Protein AF-A0A536SRL5-F1 (afdb_monomer_lite)

pLDDT: mean 88.21, std 12.89, range [42.03, 98.06]

Secondary structure (DSSP, 8-state):
---------S--EEEEEE----TTHHHHHS-GGGTTTS--PPPP-TTSGGGSSGGGT-HHHHHHHHHHHT-SEEEEE--GGGT-

Sequence (84 aa):
MDGLGRGIDGIIISADSHVMEPVDLWKKGVPEKYREAVPLFPPHKLGEGFQRREGGSDPNARIREMEVDGLSAEVLYPTLLLGL

Structure (mmCIF, N/CA/C/O backbone):
data_AF-A0A536SRL5-F1
#
_entry.id   AF-A0A536SRL5-F1
#
loop_
_atom_site.group_PDB
_atom_site.id
_atom_site.type_symbol
_atom_site.label_atom_id
_atom_site.label_alt_id
_atom_site.label_comp_id
_atom_site.label_asym_id
_atom_site.label_entity_id
_atom_site.label_seq_id
_atom_site.pdbx_PDB_ins_code
_atom_site.Cartn_x
_atom_site.Cartn_y
_atom_site.Cartn_z
_atom_site.occupancy
_atom_site.B_iso_or_equiv
_atom_site.auth_seq_id
_atom_site.auth_comp_id
_atom_site.auth_asym_id
_atom_site.auth_atom_id
_atom_site.pdbx_PDB_model_num
ATOM 1 N N . MET A 1 1 ? 35.227 -8.491 -21.873 1.00 42.03 1 MET A N 1
ATOM 2 C CA . MET A 1 1 ? 34.929 -8.063 -20.490 1.00 42.03 1 MET A CA 1
ATOM 3 C C . MET A 1 1 ? 33.436 -7.839 -20.473 1.00 42.03 1 MET A C 1
ATOM 5 O O . MET A 1 1 ? 32.983 -6.760 -20.826 1.00 42.03 1 MET A O 1
ATOM 9 N N . ASP A 1 2 ? 32.678 -8.890 -20.180 1.00 45.44 2 ASP A N 1
ATOM 10 C CA . ASP A 1 2 ? 31.257 -8.943 -20.525 1.00 45.44 2 ASP A CA 1
ATOM 11 C C . ASP A 1 2 ? 30.497 -9.090 -19.204 1.00 45.44 2 ASP A C 1
ATOM 13 O O . ASP A 1 2 ? 30.150 -10.184 -18.774 1.00 45.44 2 ASP A O 1
ATOM 17 N N . GLY A 1 3 ? 30.403 -7.968 -18.484 1.00 48.22 3 GLY A N 1
ATOM 18 C CA . GLY A 1 3 ? 29.943 -7.887 -17.091 1.00 48.22 3 GLY A CA 1
ATOM 19 C C . GLY A 1 3 ? 28.639 -7.116 -16.891 1.00 48.22 3 GLY A C 1
ATOM 20 O O . GLY A 1 3 ? 28.334 -6.730 -15.769 1.00 48.22 3 GLY A O 1
ATOM 21 N N . LEU A 1 4 ? 27.873 -6.865 -17.952 1.00 55.59 4 LEU A N 1
ATOM 22 C CA . LEU A 1 4 ? 26.522 -6.318 -17.842 1.00 55.59 4 LEU A CA 1
ATOM 23 C C . LEU A 1 4 ? 25.554 -7.460 -18.121 1.00 55.59 4 LEU A C 1
ATOM 25 O O . LEU A 1 4 ? 25.369 -7.857 -19.271 1.00 55.59 4 LEU A O 1
ATOM 29 N N . GLY A 1 5 ? 24.987 -8.025 -17.053 1.00 49.59 5 GLY A N 1
ATOM 30 C CA . GLY A 1 5 ? 23.847 -8.924 -17.167 1.00 49.59 5 GLY A CA 1
ATOM 31 C C . GLY A 1 5 ? 22.803 -8.247 -18.045 1.00 49.59 5 GLY A C 1
ATOM 32 O O . GLY A 1 5 ? 22.383 -7.128 -17.760 1.00 49.59 5 GLY A O 1
ATOM 33 N N . ARG A 1 6 ? 22.470 -8.886 -19.165 1.00 59.69 6 ARG A N 1
ATOM 34 C CA . ARG A 1 6 ? 21.468 -8.402 -20.110 1.00 59.69 6 ARG A CA 1
ATOM 35 C C . ARG A 1 6 ? 20.180 -8.190 -19.311 1.00 59.69 6 ARG A C 1
ATOM 37 O O . ARG A 1 6 ? 19.664 -9.155 -18.749 1.00 59.69 6 ARG A O 1
ATOM 44 N N . GLY A 1 7 ? 19.727 -6.939 -19.191 1.00 61.72 7 GLY A N 1
ATOM 45 C CA . GLY A 1 7 ? 18.413 -6.640 -18.625 1.00 61.72 7 GLY A CA 1
ATOM 46 C C . GLY A 1 7 ? 17.365 -7.511 -19.316 1.00 61.72 7 GLY A C 1
ATOM 47 O O . GLY A 1 7 ? 17.549 -7.900 -20.472 1.00 61.72 7 GLY A O 1
ATOM 48 N N . ILE A 1 8 ? 16.317 -7.899 -18.593 1.00 70.81 8 ILE A N 1
ATOM 49 C CA . ILE A 1 8 ? 15.266 -8.727 -19.181 1.00 70.81 8 ILE A CA 1
ATOM 50 C C . ILE A 1 8 ? 14.586 -7.901 -20.280 1.00 70.81 8 ILE A C 1
ATOM 52 O O . ILE A 1 8 ? 13.848 -6.966 -19.989 1.00 70.81 8 ILE A O 1
ATOM 56 N N . ASP A 1 9 ? 14.841 -8.250 -21.541 1.00 72.50 9 ASP A N 1
ATOM 57 C CA . ASP A 1 9 ? 14.099 -7.739 -22.695 1.00 72.50 9 ASP A CA 1
ATOM 58 C C . ASP A 1 9 ? 12.713 -8.414 -22.697 1.00 72.50 9 ASP A C 1
ATOM 60 O O . ASP A 1 9 ? 12.512 -9.448 -23.339 1.00 72.50 9 ASP A O 1
ATOM 64 N N . GLY A 1 10 ? 11.762 -7.897 -21.912 1.00 82.50 10 GLY A N 1
ATOM 65 C CA . GLY A 1 10 ? 10.428 -8.493 -21.821 1.00 82.50 10 GLY A CA 1
ATOM 66 C C . GLY A 1 10 ? 9.492 -7.880 -20.780 1.00 82.50 10 GLY A C 1
ATOM 67 O O . GLY A 1 10 ? 9.849 -6.965 -20.045 1.00 82.50 10 GLY A O 1
ATOM 68 N N . ILE A 1 11 ? 8.266 -8.411 -20.734 1.00 93.75 11 ILE A N 1
ATOM 69 C CA . ILE A 1 11 ? 7.251 -8.052 -19.736 1.00 93.75 11 ILE A CA 1
ATOM 70 C C . ILE A 1 11 ? 7.661 -8.649 -18.387 1.00 93.75 11 ILE A C 1
ATOM 72 O O . ILE A 1 11 ? 7.753 -9.871 -18.257 1.00 93.75 11 ILE A O 1
ATOM 76 N N . ILE A 1 12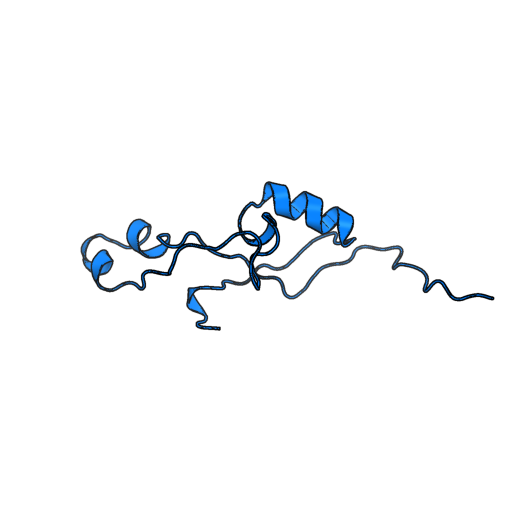 ? 7.859 -7.797 -17.381 1.00 95.38 12 ILE A N 1
ATOM 77 C CA . ILE A 1 12 ? 8.121 -8.210 -15.997 1.00 95.38 12 ILE A CA 1
ATOM 78 C C . ILE A 1 12 ? 6.885 -7.906 -15.157 1.00 95.38 12 ILE A C 1
ATOM 80 O O . ILE A 1 12 ? 6.387 -6.781 -15.155 1.00 95.38 12 ILE A O 1
ATOM 84 N N . ILE A 1 13 ? 6.393 -8.906 -14.428 1.00 96.75 13 ILE A N 1
ATOM 85 C CA . ILE A 1 13 ? 5.265 -8.754 -13.508 1.00 96.75 13 ILE A CA 1
ATOM 86 C C . ILE A 1 13 ? 5.756 -9.079 -12.101 1.00 96.75 13 ILE A C 1
ATOM 88 O O . ILE A 1 13 ? 6.215 -10.198 -11.863 1.00 96.75 13 ILE A O 1
ATOM 92 N N . SER A 1 14 ? 5.649 -8.128 -11.170 1.00 97.12 14 SER A N 1
ATOM 93 C CA . SER A 1 14 ? 5.871 -8.427 -9.753 1.00 97.12 14 SER A CA 1
ATOM 94 C C . SER A 1 14 ? 4.693 -9.237 -9.223 1.00 97.12 14 SER A C 1
ATOM 96 O O . SER A 1 14 ? 3.545 -8.790 -9.274 1.00 97.12 14 SER A O 1
ATOM 98 N N . ALA A 1 15 ? 4.973 -10.439 -8.726 1.00 97.94 15 ALA A N 1
ATOM 99 C CA . ALA A 1 15 ? 3.960 -11.301 -8.122 1.00 97.94 15 ALA A CA 1
ATOM 100 C C . ALA A 1 15 ? 3.650 -10.926 -6.664 1.00 97.94 15 ALA A C 1
ATOM 102 O O . ALA A 1 15 ? 2.662 -11.418 -6.119 1.00 97.94 15 ALA A O 1
ATOM 103 N N . ASP A 1 16 ? 4.487 -10.091 -6.048 1.00 96.88 16 ASP A N 1
ATOM 104 C CA . ASP A 1 16 ? 4.369 -9.712 -4.646 1.00 96.88 16 ASP A CA 1
ATOM 105 C C . ASP A 1 16 ? 4.861 -8.281 -4.427 1.00 96.88 16 ASP A C 1
ATOM 107 O O . ASP A 1 16 ? 6.060 -8.000 -4.389 1.00 96.88 16 ASP A O 1
ATOM 111 N N . SER A 1 17 ? 3.901 -7.372 -4.314 1.00 95.81 17 SER A N 1
ATOM 112 C CA . SER A 1 17 ? 4.119 -5.995 -3.910 1.00 95.81 17 SER A CA 1
ATOM 113 C C . SER A 1 17 ? 3.037 -5.602 -2.907 1.00 95.81 17 SER A C 1
ATOM 115 O O . SER A 1 17 ? 1.957 -6.186 -2.868 1.00 95.81 17 SER A O 1
ATOM 117 N N . HIS A 1 18 ? 3.297 -4.572 -2.109 1.00 95.06 18 HIS A N 1
ATOM 118 C CA . HIS A 1 18 ? 2.381 -4.129 -1.062 1.00 95.06 18 HIS A CA 1
ATOM 119 C C . HIS A 1 18 ? 1.948 -2.677 -1.259 1.00 95.06 18 HIS A C 1
ATOM 121 O O . HIS A 1 18 ? 2.656 -1.878 -1.882 1.00 95.06 18 HIS A O 1
ATOM 127 N N . VAL A 1 19 ? 0.773 -2.345 -0.722 1.00 94.31 19 VAL A N 1
ATOM 128 C CA . VAL A 1 19 ? 0.271 -0.972 -0.612 1.00 94.31 19 VAL A CA 1
ATOM 129 C C . VAL A 1 19 ? 0.070 -0.614 0.852 1.00 94.31 19 VAL A C 1
ATOM 131 O O . VAL A 1 19 ? -0.463 -1.397 1.638 1.00 94.31 19 VAL A O 1
ATOM 134 N N . MET A 1 20 ? 0.493 0.588 1.213 1.00 93.12 20 MET A N 1
ATOM 135 C CA . MET A 1 20 ? 0.308 1.152 2.538 1.00 93.12 20 MET A CA 1
ATOM 136 C C . MET A 1 20 ? -1.011 1.913 2.563 1.00 93.12 20 MET A C 1
ATOM 138 O O . MET A 1 20 ? -1.149 2.989 1.980 1.00 93.12 20 MET A O 1
ATOM 142 N N . GLU A 1 21 ? -2.004 1.336 3.223 1.00 93.38 21 GLU A N 1
ATOM 143 C CA . GLU A 1 21 ? -3.359 1.867 3.239 1.00 93.38 21 GLU A CA 1
ATOM 144 C C . GLU A 1 21 ? -3.444 3.182 4.028 1.00 93.38 21 GLU A C 1
ATOM 146 O O . GLU A 1 21 ? -2.643 3.414 4.937 1.00 93.38 21 GLU A O 1
ATOM 151 N N . PRO A 1 22 ? -4.435 4.050 3.763 1.00 92.12 22 PRO A N 1
ATOM 152 C CA . PRO A 1 22 ? -4.705 5.184 4.635 1.00 92.12 22 PRO A CA 1
ATOM 153 C C . PRO A 1 22 ? -4.893 4.725 6.085 1.00 92.12 22 PRO A C 1
ATOM 155 O O . PRO A 1 22 ? -5.638 3.786 6.362 1.00 92.12 22 PRO A O 1
ATOM 158 N N . VAL A 1 23 ? -4.247 5.415 7.024 1.00 91.75 23 VAL A N 1
ATOM 159 C CA . VAL A 1 23 ? -4.202 5.013 8.444 1.00 91.75 23 VAL A CA 1
ATOM 160 C C . VAL A 1 23 ? -5.575 4.988 9.127 1.00 91.75 23 VAL A C 1
ATOM 162 O O . VAL A 1 23 ? -5.747 4.373 10.178 1.00 91.75 23 VAL A O 1
ATOM 165 N N . ASP A 1 24 ? -6.560 5.644 8.514 1.00 92.12 24 ASP A N 1
ATOM 166 C CA . ASP A 1 24 ? -7.945 5.740 8.960 1.00 92.12 24 ASP A CA 1
ATOM 167 C C . ASP A 1 24 ? -8.944 5.017 8.039 1.00 92.12 24 ASP A C 1
ATOM 169 O O . ASP A 1 24 ? -10.158 5.157 8.230 1.00 92.12 24 ASP A O 1
ATOM 173 N N . LEU A 1 25 ? -8.460 4.220 7.075 1.00 94.06 25 LEU A N 1
ATOM 174 C CA . LEU A 1 25 ? -9.284 3.524 6.080 1.00 94.06 25 LEU A CA 1
ATOM 175 C 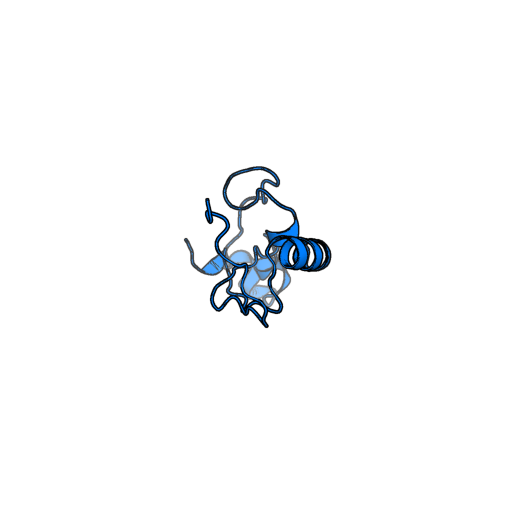C . LEU A 1 25 ? -10.426 2.740 6.739 1.00 94.06 25 LEU A C 1
ATOM 177 O O . LEU A 1 25 ? -11.581 2.869 6.339 1.00 94.06 25 LEU A O 1
ATOM 181 N N . TRP A 1 26 ? -10.136 1.987 7.799 1.00 93.38 26 TRP A N 1
ATOM 182 C CA . TRP A 1 26 ? -11.130 1.178 8.506 1.00 93.38 26 TRP A CA 1
ATOM 183 C C . TRP A 1 26 ? -12.086 2.029 9.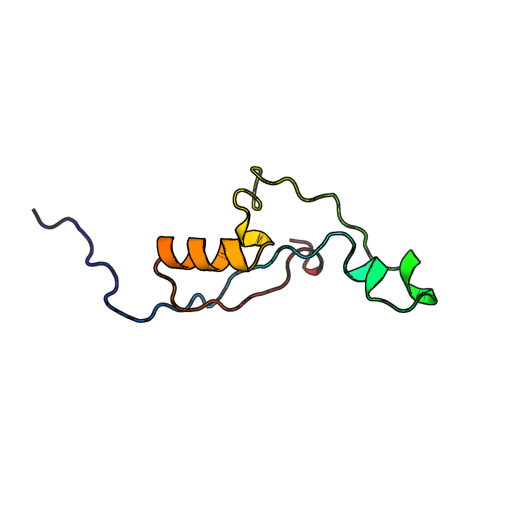325 1.00 93.38 26 TRP A C 1
ATOM 185 O O . TRP A 1 26 ? -13.293 1.822 9.240 1.00 93.38 26 TRP A O 1
ATOM 195 N N . LYS A 1 27 ? -11.583 3.030 10.059 1.00 92.75 27 LYS A N 1
ATOM 196 C CA . LYS A 1 27 ? -12.435 3.926 10.856 1.00 92.75 27 LYS A CA 1
ATOM 197 C C . LYS A 1 27 ? -13.440 4.685 9.981 1.00 92.75 27 LYS A C 1
ATOM 199 O O . LYS A 1 27 ? -14.562 4.937 10.417 1.00 92.75 27 LYS A O 1
ATOM 204 N N . LYS A 1 28 ? -13.073 5.000 8.735 1.00 94.06 28 LYS A N 1
ATOM 205 C CA . LYS A 1 28 ? -13.974 5.590 7.734 1.00 94.06 28 LYS A CA 1
ATOM 206 C C . LYS A 1 28 ? -14.871 4.560 7.043 1.00 94.06 28 LYS A C 1
ATOM 208 O O . LYS A 1 28 ? -16.032 4.863 6.781 1.00 94.06 28 LYS A O 1
ATOM 213 N N . GLY A 1 29 ? -14.336 3.382 6.730 1.00 94.75 29 GLY A N 1
ATOM 214 C CA . GLY A 1 29 ? -14.982 2.390 5.869 1.00 94.75 29 GLY A CA 1
ATOM 215 C C . GLY A 1 29 ? -16.003 1.488 6.561 1.00 94.75 29 GLY A C 1
ATOM 216 O O . GLY A 1 29 ? -16.917 0.998 5.900 1.00 94.75 29 GLY A O 1
ATOM 217 N N . VAL A 1 30 ? -15.885 1.258 7.873 1.00 95.50 30 VAL A N 1
ATOM 218 C CA . VAL A 1 30 ? -16.837 0.395 8.592 1.00 95.50 30 VAL A CA 1
ATOM 219 C C . VAL A 1 30 ? -18.120 1.136 8.997 1.00 95.50 30 VAL A C 1
ATOM 221 O O . VAL A 1 30 ? -18.095 2.351 9.227 1.00 95.50 30 VAL A O 1
ATOM 224 N N . PRO A 1 31 ? -19.251 0.415 9.156 1.00 97.69 31 PRO A N 1
ATOM 225 C CA . PRO A 1 31 ? -20.463 0.975 9.748 1.00 97.69 31 PRO A CA 1
ATOM 226 C C . PRO A 1 31 ? -20.199 1.630 11.107 1.00 97.69 31 PRO A C 1
ATOM 228 O O . PRO A 1 31 ? -19.382 1.142 11.885 1.00 97.69 31 PRO A O 1
ATOM 231 N N . GLU A 1 32 ? -20.946 2.690 11.425 1.00 96.56 32 GLU A N 1
ATOM 232 C CA . GLU A 1 32 ? -20.718 3.534 12.609 1.00 96.56 32 GLU A CA 1
ATOM 233 C C . GLU A 1 32 ? -20.567 2.746 13.916 1.00 96.56 32 GLU A C 1
ATOM 235 O O . GLU A 1 32 ? -19.618 2.970 14.663 1.00 96.56 32 GLU A O 1
ATOM 240 N N . LYS A 1 33 ? -21.429 1.747 14.133 1.00 97.56 33 LYS A N 1
ATOM 241 C CA . LYS A 1 33 ? -21.397 0.875 15.318 1.00 97.56 33 LYS A CA 1
ATOM 242 C C . LYS A 1 33 ? -20.088 0.093 15.517 1.00 97.56 33 LYS A C 1
ATOM 244 O O . LYS A 1 33 ? -19.876 -0.435 16.601 1.00 97.56 33 LYS A O 1
ATOM 249 N N . TYR A 1 34 ? -19.236 -0.012 14.496 1.00 96.62 34 TYR A N 1
ATOM 250 C CA . TYR A 1 34 ? -17.960 -0.732 14.546 1.00 96.62 34 TYR A CA 1
ATOM 251 C C . TYR A 1 34 ? -16.730 0.187 14.545 1.00 96.62 34 TYR A C 1
ATOM 253 O O . TYR A 1 34 ? -15.616 -0.308 14.686 1.00 96.62 34 TYR A O 1
ATOM 261 N N . ARG A 1 35 ? -16.889 1.512 14.413 1.00 94.44 35 ARG A N 1
ATOM 262 C CA . ARG A 1 35 ? -15.756 2.455 14.277 1.00 94.44 35 ARG A CA 1
ATOM 263 C C . ARG A 1 35 ? -14.814 2.494 15.475 1.00 94.44 35 ARG A C 1
ATOM 265 O O . ARG A 1 35 ? -13.644 2.824 15.315 1.00 94.44 35 ARG A O 1
ATOM 272 N N . GLU A 1 36 ? -15.322 2.161 16.655 1.00 94.69 36 GLU A N 1
ATOM 273 C CA . GLU A 1 36 ? -14.529 2.113 17.887 1.00 94.69 36 GLU A CA 1
ATOM 274 C C . GLU A 1 36 ? -13.890 0.735 18.128 1.00 94.69 36 GLU A C 1
ATOM 276 O O . GLU A 1 36 ? -13.075 0.588 19.030 1.00 94.69 36 GLU A O 1
ATOM 281 N N . ALA A 1 37 ? -14.229 -0.272 17.314 1.00 94.56 37 ALA A N 1
ATOM 282 C CA . ALA A 1 37 ? -13.682 -1.627 17.410 1.00 94.56 37 ALA A CA 1
ATOM 283 C C . ALA A 1 37 ? -12.583 -1.922 16.372 1.00 94.56 37 ALA A C 1
ATOM 285 O O . ALA A 1 37 ? -11.936 -2.965 1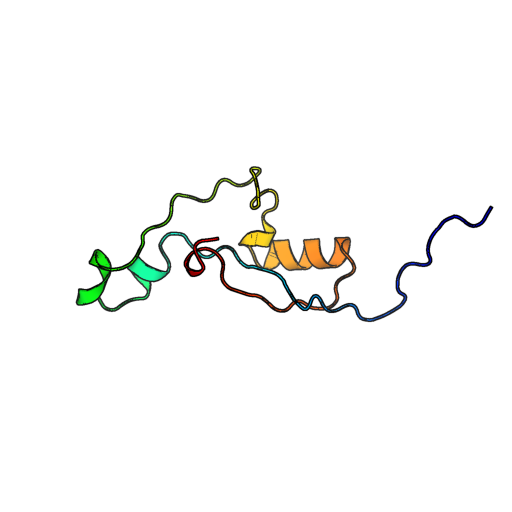6.448 1.00 94.56 37 ALA A O 1
ATOM 286 N N . VAL A 1 38 ? -12.389 -1.046 15.383 1.00 92.94 38 VAL A N 1
ATOM 287 C CA . VAL A 1 38 ? -11.373 -1.231 14.337 1.00 92.94 38 VAL A CA 1
ATOM 288 C C . VAL A 1 38 ? -10.003 -0.714 14.773 1.00 92.94 38 VAL A C 1
ATOM 290 O O . VAL A 1 38 ? -9.931 0.241 15.551 1.00 92.94 38 VAL A O 1
ATOM 293 N N . PRO A 1 39 ? -8.908 -1.303 14.257 1.00 89.69 39 PRO A N 1
ATOM 294 C CA . PRO A 1 39 ? -7.572 -0.791 14.517 1.00 89.69 39 PRO A CA 1
ATOM 295 C C . PRO A 1 39 ? -7.404 0.621 13.946 1.00 89.69 39 PRO A C 1
ATOM 297 O O . PRO A 1 39 ? -7.966 0.967 12.903 1.00 89.69 39 PRO A O 1
ATOM 300 N N . LEU A 1 40 ? -6.593 1.422 14.636 1.00 86.75 40 LEU A N 1
ATOM 301 C CA . LEU A 1 40 ? -6.120 2.716 14.162 1.00 86.75 40 LEU A CA 1
ATOM 302 C C . LEU A 1 40 ? -4.602 2.646 14.066 1.00 86.75 40 LEU A C 1
ATOM 304 O O . LEU A 1 40 ? -3.938 2.264 15.031 1.00 86.75 40 LEU A O 1
ATOM 308 N N . PHE A 1 41 ? -4.064 2.986 12.902 1.00 88.62 41 PHE A N 1
ATOM 309 C CA . PHE A 1 41 ? -2.638 2.840 12.648 1.00 88.62 41 PHE A CA 1
ATOM 310 C C . PHE A 1 41 ? -1.904 4.170 12.864 1.00 88.62 41 PHE A C 1
ATOM 312 O O . PHE A 1 41 ? -2.488 5.237 12.644 1.00 88.62 41 PHE A O 1
ATOM 319 N N . PRO A 1 42 ? -0.636 4.146 13.313 1.00 87.56 42 PRO A N 1
ATOM 320 C CA . PRO A 1 42 ? 0.179 5.352 13.390 1.00 87.56 42 PRO A CA 1
ATOM 321 C C . PRO A 1 42 ? 0.311 6.028 12.017 1.00 87.56 42 PRO A C 1
ATOM 323 O O . PRO A 1 42 ? 0.307 5.330 11.002 1.00 87.56 42 PRO A O 1
ATOM 326 N N . PRO A 1 43 ? 0.479 7.363 11.965 1.00 87.19 43 PRO A N 1
ATOM 327 C CA . PRO A 1 43 ? 0.758 8.068 10.720 1.00 87.19 43 PRO A CA 1
ATOM 328 C C . PRO A 1 43 ? 1.952 7.471 9.971 1.00 87.19 43 PRO A C 1
ATOM 330 O O . PRO A 1 43 ? 2.995 7.196 10.573 1.00 87.19 43 PRO A O 1
ATOM 333 N N . HIS A 1 44 ? 1.816 7.336 8.651 1.00 83.25 44 HIS A N 1
ATOM 334 C CA . HIS A 1 44 ? 2.937 6.979 7.784 1.00 83.25 44 HIS A CA 1
ATOM 335 C C . HIS A 1 44 ? 4.039 8.029 7.886 1.00 83.25 44 HIS A C 1
ATOM 337 O O . HIS A 1 44 ? 3.768 9.231 7.881 1.00 83.25 44 HIS A O 1
ATOM 343 N N . LYS A 1 45 ? 5.289 7.572 7.929 1.00 86.50 45 LYS A N 1
ATOM 344 C CA . LYS A 1 45 ? 6.466 8.439 7.897 1.00 86.50 45 LYS A CA 1
ATOM 345 C C . LYS A 1 45 ? 7.161 8.306 6.551 1.00 86.50 45 LYS A C 1
ATOM 347 O O . LYS A 1 45 ? 7.998 7.425 6.365 1.00 86.50 45 LYS A O 1
ATOM 352 N N . LEU A 1 46 ? 6.781 9.164 5.607 1.00 85.56 46 LEU A N 1
ATOM 353 C CA . LEU A 1 46 ? 7.429 9.214 4.299 1.00 85.56 46 LEU A CA 1
ATOM 354 C C . LEU A 1 46 ? 8.929 9.514 4.465 1.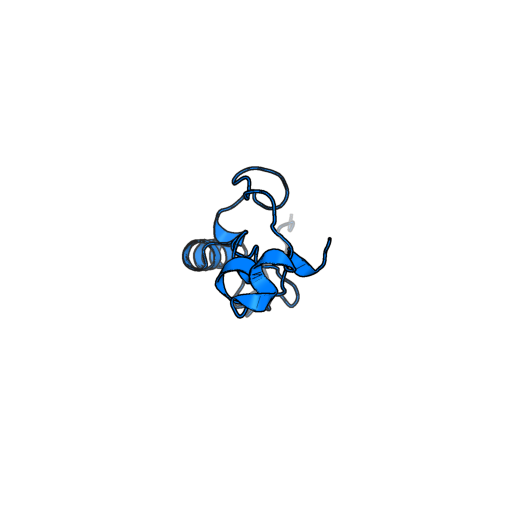00 85.56 46 LEU A C 1
ATOM 356 O O . LEU A 1 46 ? 9.308 10.411 5.215 1.00 85.56 46 LEU A O 1
ATOM 360 N N . GLY A 1 47 ? 9.771 8.760 3.761 1.00 87.75 47 GLY A N 1
ATOM 361 C CA . GLY A 1 47 ? 11.231 8.846 3.836 1.00 87.75 47 GLY A CA 1
ATOM 362 C C . GLY A 1 47 ? 11.880 7.886 4.841 1.00 87.75 47 GLY A C 1
ATOM 363 O O . GLY A 1 47 ? 13.100 7.729 4.817 1.00 87.75 47 GLY A O 1
ATOM 364 N N . GLU A 1 48 ? 11.102 7.190 5.676 1.00 84.50 48 GLU A N 1
ATOM 365 C CA . GLU A 1 48 ? 11.610 6.244 6.679 1.00 84.50 48 GLU A CA 1
ATOM 366 C C . GLU A 1 48 ? 11.207 4.791 6.366 1.00 84.50 48 GLU A C 1
ATOM 368 O O . GLU A 1 48 ? 10.126 4.517 5.848 1.00 84.50 48 GLU A O 1
ATOM 373 N N . GLY A 1 49 ? 12.067 3.827 6.722 1.00 83.50 49 GLY A N 1
ATOM 374 C CA . GLY A 1 49 ? 11.743 2.392 6.694 1.00 83.50 49 GLY A CA 1
ATOM 375 C C . GLY A 1 49 ? 11.203 1.880 5.349 1.00 83.50 49 GLY A C 1
ATOM 376 O O . GLY A 1 49 ? 11.812 2.086 4.299 1.00 83.50 49 GLY A O 1
ATOM 377 N N . PHE A 1 50 ? 10.055 1.198 5.385 1.00 79.81 50 PHE A N 1
ATOM 378 C CA . PHE A 1 50 ? 9.352 0.704 4.190 1.00 79.81 50 PHE A CA 1
ATOM 379 C C . PHE A 1 50 ? 8.597 1.803 3.420 1.00 79.81 50 PHE A C 1
ATOM 381 O O . PHE A 1 50 ? 8.138 1.567 2.311 1.00 79.81 50 PHE A O 1
ATOM 388 N N . GLN A 1 51 ? 8.532 3.022 3.963 1.00 83.06 51 GLN A N 1
ATOM 389 C CA . GLN A 1 51 ? 7.842 4.185 3.399 1.00 83.06 51 GLN A CA 1
ATOM 390 C C . GLN A 1 51 ? 8.820 5.193 2.783 1.00 83.06 51 GLN A C 1
ATOM 392 O O . GLN A 1 51 ? 8.591 6.398 2.802 1.00 83.06 51 GLN A O 1
ATOM 397 N N . ARG A 1 52 ? 9.958 4.731 2.249 1.00 85.00 52 ARG A N 1
ATOM 398 C CA . ARG A 1 52 ? 10.990 5.623 1.687 1.00 85.00 52 ARG A CA 1
ATOM 399 C C . ARG A 1 52 ? 10.532 6.419 0.468 1.00 85.00 52 ARG A C 1
ATOM 401 O O . ARG A 1 52 ? 11.076 7.495 0.239 1.00 85.00 52 ARG A O 1
ATOM 408 N N . ARG A 1 53 ? 9.588 5.891 -0.315 1.00 90.06 53 ARG A N 1
ATOM 409 C CA . ARG A 1 53 ? 9.088 6.518 -1.545 1.00 90.06 53 ARG A CA 1
ATOM 410 C C . ARG A 1 53 ? 7.568 6.663 -1.502 1.00 90.06 53 ARG A C 1
ATOM 412 O O . ARG A 1 53 ? 6.882 5.891 -0.835 1.00 90.06 53 ARG A O 1
ATOM 419 N N . GLU A 1 54 ? 7.056 7.657 -2.219 1.00 93.31 54 GLU A N 1
ATOM 420 C CA . GLU A 1 54 ? 5.628 7.999 -2.257 1.00 93.31 54 GLU A CA 1
ATOM 421 C C . GLU A 1 54 ? 4.775 6.882 -2.876 1.00 93.31 54 GLU A C 1
ATOM 423 O O . GLU A 1 54 ? 3.630 6.687 -2.458 1.00 93.31 54 GLU A O 1
ATOM 428 N N . GLY A 1 55 ? 5.340 6.095 -3.803 1.00 95.12 55 GLY A N 1
ATOM 429 C CA . GLY A 1 55 ? 4.659 4.994 -4.490 1.00 95.12 55 GLY A CA 1
ATOM 430 C C . GLY A 1 55 ? 4.154 3.866 -3.585 1.00 95.12 55 GLY A C 1
ATOM 431 O O . GLY A 1 55 ? 3.350 3.043 -4.025 1.00 95.12 55 GLY A O 1
ATOM 432 N N . GLY A 1 56 ? 4.554 3.844 -2.309 1.00 93.81 56 GLY A N 1
ATOM 433 C CA . GLY A 1 56 ? 3.959 2.960 -1.305 1.00 93.81 56 GLY A CA 1
ATOM 434 C C . GLY A 1 56 ? 2.477 3.252 -1.034 1.00 93.81 56 GLY A C 1
ATOM 435 O O . GLY A 1 56 ? 1.751 2.350 -0.622 1.00 93.81 56 GLY A O 1
ATOM 436 N N . SER A 1 57 ? 2.007 4.481 -1.283 1.00 93.19 57 SER A N 1
ATOM 437 C CA . SER A 1 57 ? 0.610 4.890 -1.041 1.00 93.19 57 SER A CA 1
ATOM 438 C C . SER A 1 57 ? -0.013 5.749 -2.151 1.00 93.19 57 SER A C 1
ATOM 440 O O . SER A 1 57 ? -1.232 5.707 -2.317 1.00 93.19 57 SER A O 1
ATOM 442 N N . ASP A 1 58 ? 0.779 6.490 -2.939 1.00 95.56 58 ASP A N 1
ATOM 443 C CA . ASP A 1 58 ? 0.291 7.229 -4.112 1.00 95.56 58 ASP A CA 1
ATOM 444 C C . ASP A 1 58 ? 0.385 6.361 -5.382 1.00 95.56 58 ASP A C 1
ATOM 446 O O . ASP A 1 58 ? 1.493 6.076 -5.853 1.00 95.56 58 ASP A O 1
ATOM 450 N N . PRO A 1 59 ? -0.750 5.976 -6.001 1.00 95.69 59 PRO A N 1
ATOM 451 C CA . PRO A 1 59 ? -0.740 5.162 -7.212 1.00 95.69 59 PRO A CA 1
ATOM 452 C C . PRO A 1 59 ? -0.057 5.854 -8.400 1.00 95.69 59 PRO A C 1
ATOM 454 O O . PRO A 1 59 ? 0.527 5.172 -9.236 1.00 95.69 59 PRO A O 1
ATOM 457 N N . ASN A 1 60 ? -0.076 7.187 -8.494 1.00 96.50 60 ASN A N 1
ATOM 458 C CA . ASN A 1 60 ? 0.564 7.889 -9.610 1.00 96.50 60 ASN A CA 1
ATOM 459 C C . ASN A 1 60 ? 2.088 7.906 -9.463 1.00 96.50 60 ASN A C 1
ATOM 461 O O . ASN A 1 60 ? 2.805 7.748 -10.452 1.00 96.50 60 ASN A O 1
ATOM 465 N N . ALA A 1 61 ? 2.591 8.101 -8.240 1.00 96.50 61 ALA A N 1
ATOM 466 C CA . ALA A 1 61 ? 4.010 7.942 -7.939 1.00 96.50 61 ALA A CA 1
ATOM 467 C C . ALA A 1 61 ? 4.473 6.504 -8.189 1.00 96.50 61 ALA A C 1
ATOM 469 O O . ALA A 1 61 ? 5.517 6.301 -8.805 1.00 96.50 61 ALA A O 1
ATOM 470 N N . ARG A 1 62 ? 3.649 5.517 -7.819 1.00 97.06 62 ARG A N 1
ATOM 471 C CA . ARG A 1 62 ? 3.940 4.100 -8.039 1.00 97.06 62 ARG A CA 1
ATOM 472 C C . ARG A 1 62 ? 4.194 3.760 -9.505 1.00 97.06 62 ARG A C 1
ATOM 474 O O . ARG A 1 62 ? 5.176 3.089 -9.785 1.00 97.06 62 ARG A O 1
ATOM 481 N N . ILE A 1 63 ? 3.369 4.245 -10.438 1.00 97.06 63 ILE A N 1
ATOM 482 C CA . ILE A 1 63 ? 3.582 3.977 -11.874 1.00 97.06 63 ILE A CA 1
ATOM 483 C C . ILE A 1 63 ? 4.957 4.482 -12.340 1.00 97.06 63 ILE A C 1
ATOM 485 O O . ILE A 1 63 ? 5.664 3.767 -13.041 1.00 97.06 63 ILE A O 1
ATOM 489 N N . ARG A 1 64 ? 5.383 5.672 -11.896 1.00 95.75 64 ARG A N 1
ATOM 490 C CA . ARG A 1 64 ? 6.717 6.206 -12.230 1.00 95.75 64 ARG A CA 1
ATOM 491 C C . ARG A 1 64 ? 7.843 5.367 -11.627 1.00 95.75 64 ARG A C 1
ATOM 493 O O . ARG A 1 64 ? 8.895 5.213 -12.232 1.00 95.75 64 ARG A O 1
ATOM 500 N N . GLU A 1 65 ? 7.635 4.830 -10.430 1.00 95.06 65 GLU A N 1
ATOM 501 C CA . GLU A 1 65 ? 8.599 3.938 -9.785 1.00 95.06 65 GLU A CA 1
ATOM 502 C C . GLU A 1 65 ? 8.675 2.571 -10.483 1.00 95.06 65 GLU A C 1
ATOM 504 O O . GLU A 1 65 ? 9.776 2.066 -10.688 1.00 95.06 65 GLU A O 1
ATOM 509 N N . MET A 1 66 ? 7.543 2.020 -10.937 1.00 95.69 66 MET A N 1
ATOM 510 C CA . MET A 1 66 ? 7.504 0.803 -11.757 1.00 95.69 66 MET A CA 1
ATOM 511 C C . MET A 1 66 ? 8.319 0.958 -13.044 1.00 95.69 66 MET A C 1
ATOM 513 O O . MET A 1 66 ? 9.031 0.032 -13.421 1.00 95.69 66 MET A O 1
ATOM 517 N N . GLU A 1 67 ? 8.260 2.122 -13.699 1.00 93.75 67 GLU A N 1
ATOM 518 C CA . GLU A 1 67 ? 9.063 2.411 -14.896 1.00 93.75 67 GLU A CA 1
ATOM 519 C C . GLU A 1 67 ? 10.570 2.395 -14.604 1.00 93.75 67 GLU A C 1
ATOM 521 O O . GLU A 1 67 ? 11.341 1.843 -15.388 1.00 93.75 67 GLU A O 1
ATOM 526 N N . VAL A 1 68 ? 10.992 2.954 -13.463 1.00 92.06 68 VAL A N 1
ATOM 527 C CA . VAL A 1 68 ? 12.397 2.922 -13.015 1.00 92.06 68 VAL A CA 1
ATOM 528 C C . VAL A 1 68 ? 12.851 1.492 -12.727 1.00 92.06 68 VAL A C 1
ATOM 530 O O . VAL A 1 68 ? 13.969 1.118 -13.082 1.00 92.06 68 VAL A O 1
ATOM 533 N N . ASP A 1 69 ? 11.976 0.695 -12.115 1.00 92.00 69 ASP A N 1
ATOM 534 C CA . ASP A 1 69 ? 12.255 -0.684 -11.717 1.00 92.00 69 ASP A CA 1
ATOM 535 C C . ASP A 1 69 ? 12.073 -1.685 -12.891 1.00 92.00 69 ASP A C 1
ATOM 537 O O . ASP A 1 69 ? 12.387 -2.869 -12.761 1.00 92.00 69 ASP A O 1
ATOM 541 N N . GLY A 1 70 ? 11.608 -1.222 -14.062 1.00 93.75 70 GLY A N 1
ATOM 542 C CA . GLY A 1 70 ? 11.402 -2.038 -15.267 1.00 93.75 70 GLY A CA 1
ATOM 543 C C . GLY A 1 70 ? 10.175 -2.957 -15.210 1.00 93.75 70 GLY A C 1
ATOM 544 O O . GLY A 1 70 ? 10.103 -3.948 -15.938 1.00 93.75 70 GLY A O 1
ATOM 545 N N . LEU A 1 71 ? 9.211 -2.656 -14.338 1.00 94.81 71 LEU A N 1
ATOM 546 C CA . LEU A 1 71 ? 8.015 -3.463 -14.111 1.00 94.81 71 LEU A CA 1
ATOM 547 C C . LEU A 1 71 ? 6.886 -3.059 -15.062 1.00 94.81 71 LEU A C 1
ATOM 549 O O . LEU A 1 71 ? 6.545 -1.889 -15.205 1.00 94.81 71 LEU A O 1
ATOM 553 N N . SER A 1 72 ? 6.250 -4.052 -15.678 1.00 95.56 72 SER A N 1
ATOM 554 C CA . SER A 1 72 ? 5.056 -3.863 -16.509 1.00 95.56 72 SER A CA 1
ATOM 555 C C . SER A 1 72 ? 3.761 -3.903 -15.694 1.00 95.56 72 SER A C 1
ATOM 557 O O . SER A 1 72 ? 2.782 -3.260 -16.061 1.00 95.56 72 SER A O 1
ATOM 559 N N . ALA A 1 73 ? 3.73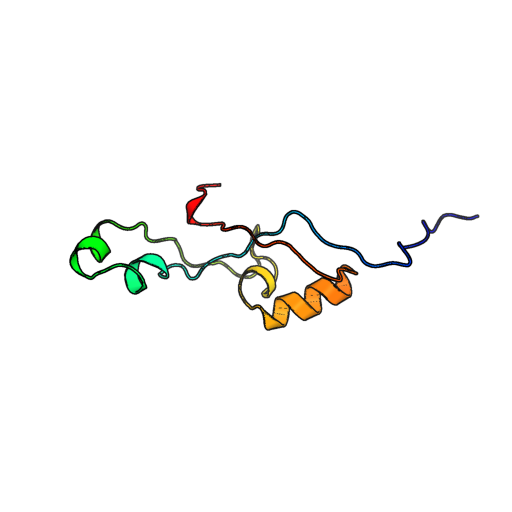2 -4.687 -14.614 1.00 96.50 73 ALA A N 1
ATOM 560 C CA . ALA A 1 73 ? 2.586 -4.809 -13.719 1.00 96.50 73 ALA A CA 1
ATOM 561 C C . ALA A 1 73 ? 3.015 -5.348 -12.351 1.00 96.50 73 ALA A C 1
ATOM 563 O O . ALA A 1 73 ? 4.085 -5.941 -12.211 1.00 96.50 73 ALA A O 1
ATOM 564 N N . GLU A 1 74 ? 2.152 -5.181 -11.352 1.00 97.88 74 GLU A N 1
ATOM 565 C CA . GLU A 1 74 ? 2.380 -5.689 -10.003 1.00 97.88 74 GLU A CA 1
ATOM 566 C C . GLU A 1 74 ? 1.073 -6.183 -9.381 1.00 97.88 74 GLU A C 1
ATOM 568 O O . GLU A 1 74 ? 0.021 -5.559 -9.540 1.00 97.88 74 GLU A O 1
ATOM 573 N N . VAL A 1 75 ? 1.146 -7.291 -8.646 1.00 98.06 75 VAL A N 1
ATOM 574 C CA . VAL A 1 75 ? 0.080 -7.721 -7.737 1.00 98.06 75 VAL A CA 1
ATOM 575 C C . VAL A 1 75 ? 0.256 -6.989 -6.411 1.00 98.06 75 VAL A C 1
ATOM 577 O O . VAL A 1 75 ? 1.353 -6.963 -5.861 1.00 98.06 75 VAL A O 1
ATOM 580 N N . LEU A 1 76 ? -0.824 -6.388 -5.909 1.00 96.38 76 LEU A N 1
ATOM 581 C CA . LEU A 1 76 ? -0.821 -5.592 -4.685 1.00 96.38 76 LEU A CA 1
ATOM 582 C C . LEU A 1 76 ? -1.511 -6.311 -3.525 1.00 96.38 76 LEU A C 1
ATOM 584 O O . LEU A 1 76 ? -2.699 -6.628 -3.607 1.00 96.38 76 LEU A O 1
ATOM 588 N N . TYR A 1 77 ? -0.779 -6.479 -2.426 1.00 96.12 77 TYR A N 1
ATOM 589 C CA . TYR A 1 77 ? -1.266 -7.004 -1.156 1.00 96.12 77 TYR A CA 1
ATOM 590 C C . TYR A 1 77 ? -1.432 -5.898 -0.094 1.00 96.12 77 TYR A C 1
ATOM 592 O O . TYR A 1 77 ? -0.741 -4.874 -0.142 1.00 96.12 77 TYR A O 1
ATOM 600 N N . PRO A 1 78 ? -2.347 -6.088 0.879 1.00 94.62 78 PRO A N 1
ATOM 601 C CA . PRO A 1 78 ? -2.496 -5.201 2.037 1.00 94.62 78 PRO A CA 1
ATOM 602 C C . PRO A 1 78 ? -1.216 -5.116 2.876 1.00 94.62 78 PRO A C 1
ATOM 604 O O . PRO A 1 78 ? -0.379 -6.014 2.804 1.00 94.62 78 PRO A O 1
ATOM 607 N N . THR A 1 79 ? -1.091 -4.097 3.729 1.00 92.69 79 THR A N 1
ATOM 608 C CA . THR A 1 79 ? 0.024 -4.007 4.687 1.00 92.69 79 THR A CA 1
ATOM 609 C C . THR A 1 79 ? -0.459 -3.895 6.122 1.00 92.69 79 THR A C 1
ATOM 611 O O . THR A 1 79 ? -0.210 -4.794 6.924 1.00 92.69 79 THR A O 1
ATOM 614 N N . LEU A 1 80 ? -1.180 -2.825 6.463 1.00 90.75 80 LEU A N 1
ATOM 615 C CA . LEU A 1 80 ? -1.460 -2.469 7.856 1.00 90.75 80 LEU A CA 1
ATOM 616 C C . LEU A 1 80 ? -2.218 -3.571 8.607 1.00 90.75 80 LEU A C 1
ATOM 618 O O . LEU A 1 80 ? -1.928 -3.848 9.770 1.00 90.75 80 LEU A O 1
ATOM 622 N N . LEU A 1 81 ? -3.157 -4.248 7.943 1.00 87.56 81 LEU A N 1
ATOM 623 C CA . LEU A 1 81 ? -3.968 -5.286 8.584 1.00 87.56 81 LEU A CA 1
ATOM 624 C C . LEU A 1 81 ? -3.283 -6.660 8.660 1.00 87.56 81 LEU A C 1
ATOM 626 O O . LEU A 1 81 ? -3.777 -7.534 9.367 1.00 87.56 81 LEU A O 1
ATOM 630 N N . LEU A 1 82 ? -2.153 -6.857 7.972 1.00 89.06 82 LEU A N 1
ATOM 631 C CA . LEU A 1 82 ? -1.383 -8.101 8.071 1.00 89.06 82 LEU A CA 1
ATOM 632 C C . LEU A 1 82 ? -0.568 -8.183 9.372 1.00 89.06 82 LEU A C 1
ATOM 634 O O . LEU A 1 82 ? -0.158 -9.277 9.752 1.00 89.06 82 LEU A O 1
ATOM 638 N N . GLY A 1 83 ? -0.367 -7.056 10.069 1.00 73.94 83 GLY A N 1
ATOM 639 C CA . GLY A 1 83 ? 0.382 -7.010 11.329 1.00 73.94 83 GLY A CA 1
ATOM 640 C C . GLY A 1 83 ? 1.867 -7.362 11.185 1.00 73.94 83 GLY A C 1
ATOM 641 O O . GLY A 1 83 ? 2.453 -7.873 12.140 1.00 73.94 83 GLY A O 1
ATOM 642 N N . LEU A 1 84 ? 2.430 -7.139 9.993 1.00 61.84 84 LEU A N 1
ATOM 643 C CA . LEU A 1 84 ? 3.836 -7.369 9.644 1.00 61.84 84 LEU A CA 1
ATOM 644 C C . LEU A 1 84 ? 4.754 -6.236 10.123 1.00 61.84 84 LEU A C 1
ATOM 646 O O . LEU A 1 84 ? 4.276 -5.082 10.228 1.00 61.84 84 LEU A O 1
#

Foldseek 3Di:
DDPDDPDPPDAAEAADDEAEDDQCCPLVPDDVVCNVVDDGDDDDDDCDDPNPFPLSHDVVSVVVVCVVVVHPYYDYDYDPVVVD

Radius of gyration: 17.16 Å; chains: 1; bounding box: 56×20×41 Å